Protein AF-A0A9P7G2V5-F1 (afdb_monomer_lite)

pLDDT: mean 83.2, std 14.62, range [37.19, 97.56]

Radius of gyration: 17.46 Å; chains: 1; bounding box: 34×36×54 Å

Organism: NCBI:txid117018

Sequence (154 aa):
MKQIGGYHMGLEAAVCIAESLQIDIGEPTEFNKQHMEWPINDWLSDHGMLHVKAAFLEWPRGEGRRPGMFFLTKSRQVPYAQPVDDLAEEPNDVKVKDWLKQNGAGDVEWLSLLDCYNITLLGAEPKRTGTKFKQYATEEEFAKAMGLHLPDGL

Secondary structure (DSSP, 8-state):
-EEEEEEEEEHHHHHHHHHHTT-------TT-TTTTHHHHHHHHHHTT-TT-EEEEEEESSSTT-EEEEEEEEEEEE--TTS--PPPPP-HHHHHHHHHHHHTT--S-EEEEEE--S-TTTT-SS-----------SSHHHHHHHTT----S--

Structure (mmCIF, N/CA/C/O backbone):
data_AF-A0A9P7G2V5-F1
#
_entry.id   AF-A0A9P7G2V5-F1
#
loop_
_atom_site.group_PDB
_atom_site.id
_atom_site.type_symbol
_atom_site.label_atom_id
_atom_site.label_alt_id
_atom_site.label_comp_id
_atom_site.label_asym_id
_atom_site.label_entity_id
_atom_site.label_seq_id
_atom_site.pdbx_PDB_ins_code
_atom_site.Cartn_x
_atom_site.Cartn_y
_atom_site.Cartn_z
_atom_site.occupancy
_atom_site.B_iso_or_equiv
_atom_site.auth_seq_id
_atom_site.auth_comp_id
_atom_site.auth_asym_id
_atom_site.auth_atom_id
_atom_site.pdbx_PDB_model_num
ATOM 1 N N . MET A 1 1 ? 15.133 -14.485 -5.493 1.00 87.38 1 MET A N 1
ATOM 2 C CA . MET A 1 1 ? 14.691 -13.164 -4.988 1.00 87.38 1 MET A CA 1
ATOM 3 C C . MET A 1 1 ? 13.258 -12.961 -5.460 1.00 87.38 1 MET A C 1
ATOM 5 O O . MET A 1 1 ? 12.861 -13.675 -6.376 1.00 87.38 1 MET A O 1
ATOM 9 N N . LYS A 1 2 ? 12.471 -12.057 -4.873 1.00 91.94 2 LYS A N 1
ATOM 10 C CA . LYS A 1 2 ? 11.184 -11.680 -5.473 1.00 91.94 2 LYS A CA 1
ATOM 11 C C . LYS A 1 2 ? 11.303 -10.358 -6.212 1.00 91.94 2 LYS A C 1
ATOM 13 O O . LYS A 1 2 ? 12.051 -9.486 -5.787 1.00 91.94 2 LYS A O 1
ATOM 18 N N . GLN A 1 3 ? 10.565 -10.229 -7.301 1.00 94.44 3 GLN A N 1
ATOM 19 C CA . GLN A 1 3 ? 10.196 -8.942 -7.870 1.00 94.44 3 GLN A CA 1
ATOM 20 C C . GLN A 1 3 ? 8.745 -8.673 -7.491 1.00 94.44 3 GLN A C 1
ATOM 22 O O . GLN A 1 3 ? 7.931 -9.604 -7.468 1.00 94.44 3 GLN A O 1
ATOM 27 N N . ILE A 1 4 ? 8.443 -7.422 -7.181 1.00 95.44 4 ILE A N 1
ATOM 28 C CA . ILE A 1 4 ? 7.135 -6.963 -6.746 1.00 95.44 4 ILE A CA 1
ATOM 29 C C . ILE A 1 4 ? 6.640 -5.811 -7.608 1.00 95.44 4 ILE A C 1
ATOM 31 O O . ILE A 1 4 ? 7.436 -5.022 -8.115 1.00 95.44 4 ILE A O 1
ATOM 35 N N . GLY A 1 5 ? 5.324 -5.767 -7.787 1.00 96.69 5 GLY A N 1
ATOM 36 C CA . GLY A 1 5 ? 4.602 -4.753 -8.545 1.00 96.69 5 GLY A CA 1
ATOM 37 C C . GLY A 1 5 ? 3.423 -4.235 -7.731 1.00 96.69 5 GLY A C 1
ATOM 38 O O . GLY A 1 5 ? 2.782 -5.013 -7.015 1.00 96.69 5 GLY A O 1
ATOM 39 N N . GLY A 1 6 ? 3.170 -2.933 -7.794 1.00 97.50 6 GLY A N 1
ATOM 40 C CA . GLY A 1 6 ? 2.115 -2.304 -7.009 1.00 97.50 6 GLY A CA 1
ATOM 41 C C . GLY A 1 6 ? 2.134 -0.783 -7.083 1.00 97.50 6 GLY A C 1
ATOM 42 O O . GLY A 1 6 ? 2.897 -0.198 -7.851 1.00 97.50 6 GLY A O 1
ATOM 43 N N . TYR A 1 7 ? 1.310 -0.146 -6.256 1.00 97.56 7 TYR A N 1
ATOM 44 C CA . TYR A 1 7 ? 1.151 1.309 -6.246 1.00 97.56 7 TYR A CA 1
ATOM 45 C C . TYR A 1 7 ? 1.795 1.950 -5.028 1.00 97.56 7 TYR A C 1
ATOM 47 O O . TYR A 1 7 ? 1.491 1.568 -3.900 1.00 97.56 7 TYR A O 1
ATOM 55 N N . HIS A 1 8 ? 2.638 2.953 -5.250 1.00 96.12 8 HIS A N 1
ATOM 56 C CA . HIS A 1 8 ? 3.160 3.828 -4.206 1.00 96.12 8 HIS A CA 1
ATOM 57 C C . HIS A 1 8 ? 2.373 5.133 -4.131 1.00 96.12 8 HIS A C 1
ATOM 59 O O . HIS A 1 8 ? 1.905 5.659 -5.143 1.00 96.12 8 HIS A O 1
ATOM 65 N N . MET A 1 9 ? 2.236 5.650 -2.915 1.00 94.69 9 MET A N 1
ATOM 66 C CA . MET A 1 9 ? 1.692 6.973 -2.636 1.00 94.69 9 MET A CA 1
ATOM 67 C C . MET A 1 9 ? 2.323 7.565 -1.378 1.00 94.69 9 MET A C 1
ATOM 69 O O . MET A 1 9 ? 2.826 6.839 -0.518 1.00 94.69 9 MET A O 1
ATOM 73 N N . GLY A 1 10 ? 2.253 8.889 -1.241 1.00 91.06 10 GLY A N 1
ATOM 74 C CA . GLY A 1 10 ? 2.694 9.583 -0.030 1.00 91.06 10 GLY A CA 1
ATOM 75 C C . GLY A 1 10 ? 1.851 9.233 1.202 1.00 91.06 10 GLY A C 1
ATOM 76 O O . GLY A 1 10 ? 0.713 8.777 1.087 1.00 91.06 10 GLY A O 1
ATOM 77 N N . LEU A 1 11 ? 2.404 9.479 2.394 1.00 88.69 11 LEU A N 1
ATOM 78 C CA . LEU A 1 11 ? 1.700 9.210 3.655 1.00 88.69 11 LEU A CA 1
ATOM 79 C C . LEU A 1 11 ? 0.382 9.981 3.789 1.00 88.69 11 LEU A C 1
ATOM 81 O O . LEU A 1 11 ? -0.583 9.414 4.278 1.00 88.69 11 LEU A O 1
ATOM 85 N N . GLU A 1 12 ? 0.313 11.225 3.312 1.00 87.75 12 GLU A N 1
ATOM 86 C CA . GLU A 1 12 ? -0.923 12.024 3.345 1.00 87.75 12 GLU A CA 1
ATOM 87 C C . GLU A 1 12 ? -2.076 11.319 2.615 1.00 87.75 12 GLU A C 1
ATOM 89 O O . GLU A 1 12 ? -3.171 11.193 3.152 1.00 87.75 12 GLU A O 1
ATOM 94 N N . ALA A 1 13 ? -1.812 10.761 1.429 1.00 91.56 13 ALA A N 1
ATOM 95 C CA . ALA A 1 13 ? -2.801 9.986 0.682 1.00 91.56 13 ALA A CA 1
ATOM 96 C C . ALA A 1 13 ? -3.204 8.698 1.421 1.00 91.56 13 ALA A C 1
ATOM 98 O O . ALA A 1 13 ? -4.372 8.316 1.411 1.00 91.56 13 ALA A O 1
ATOM 99 N N . ALA A 1 14 ? -2.256 8.041 2.092 1.00 91.00 14 ALA A N 1
ATOM 100 C CA . ALA A 1 14 ? -2.550 6.861 2.897 1.00 91.00 14 ALA A CA 1
ATOM 101 C C . ALA A 1 14 ? -3.410 7.180 4.133 1.00 91.00 14 ALA A C 1
ATOM 103 O O . ALA A 1 14 ? -4.259 6.367 4.497 1.00 91.00 14 ALA A O 1
ATOM 104 N N . VAL A 1 15 ? -3.236 8.359 4.741 1.00 88.62 15 VAL A N 1
ATOM 105 C CA . VAL A 1 15 ? -4.114 8.861 5.811 1.00 88.62 15 VAL A CA 1
ATOM 106 C C . VAL A 1 15 ? -5.523 9.094 5.270 1.00 88.62 15 VAL A C 1
ATOM 108 O O . VAL A 1 15 ? -6.470 8.588 5.863 1.00 88.62 15 VAL A O 1
ATOM 111 N N . CYS A 1 16 ? -5.674 9.734 4.105 1.00 90.62 16 CYS A N 1
ATOM 112 C CA . CYS A 1 16 ? -6.986 9.908 3.470 1.00 90.62 16 CYS A CA 1
ATOM 113 C C . CYS A 1 16 ? -7.705 8.568 3.232 1.00 90.62 16 CYS A C 1
ATOM 115 O O . CYS A 1 16 ? -8.903 8.458 3.488 1.00 90.62 16 CYS A O 1
ATOM 117 N N . ILE A 1 17 ? -6.976 7.535 2.787 1.00 92.56 17 ILE A N 1
ATOM 118 C CA . ILE A 1 17 ? -7.533 6.182 2.641 1.00 92.56 17 ILE A CA 1
ATOM 119 C C . ILE A 1 17 ? -7.991 5.642 3.993 1.00 92.56 17 ILE A C 1
ATOM 121 O O . ILE A 1 17 ? -9.106 5.136 4.095 1.00 92.56 17 ILE A O 1
ATOM 125 N N . ALA A 1 18 ? -7.142 5.723 5.020 1.00 90.69 18 ALA A N 1
ATOM 126 C CA . ALA A 1 18 ? -7.482 5.226 6.347 1.00 90.69 18 ALA A CA 1
ATOM 127 C C . ALA A 1 18 ? -8.741 5.915 6.896 1.00 90.69 18 ALA A C 1
ATOM 129 O O . ALA A 1 18 ? -9.655 5.233 7.352 1.00 90.69 18 ALA A O 1
ATOM 130 N N . GLU A 1 19 ? -8.847 7.236 6.759 1.00 90.50 19 GLU A N 1
ATOM 131 C CA . GLU A 1 19 ? -10.027 8.009 7.157 1.00 90.50 19 GLU A CA 1
ATOM 132 C C . GLU A 1 19 ? -11.280 7.616 6.358 1.00 90.50 19 GLU A C 1
ATOM 134 O O . GLU A 1 19 ? -12.326 7.342 6.949 1.00 90.50 19 GLU A O 1
ATOM 139 N N . SER A 1 20 ? -11.174 7.519 5.027 1.00 93.94 20 SER A N 1
ATOM 140 C CA . SER A 1 20 ? -12.272 7.105 4.138 1.00 93.94 20 SER A CA 1
ATOM 141 C C . SER A 1 20 ? -12.799 5.709 4.481 1.00 93.94 20 SER A C 1
ATOM 143 O O . SER A 1 20 ? -14.005 5.462 4.453 1.00 93.94 20 SER A O 1
ATOM 145 N N . LEU A 1 21 ? -11.896 4.795 4.836 1.00 91.38 21 LEU A N 1
ATOM 146 C CA . LEU A 1 21 ? -12.207 3.416 5.209 1.00 91.38 21 LEU A CA 1
ATOM 147 C C . LEU A 1 21 ? -12.528 3.243 6.701 1.00 91.38 21 LEU A C 1
ATOM 149 O O . LEU A 1 21 ? -12.792 2.119 7.131 1.00 91.38 21 LEU A O 1
ATOM 153 N N . GLN A 1 22 ? -12.518 4.333 7.478 1.00 91.31 22 GLN A N 1
ATOM 154 C CA . GLN A 1 22 ? -12.727 4.336 8.929 1.00 91.31 22 GLN A CA 1
ATOM 155 C C . GLN A 1 22 ? -11.766 3.389 9.671 1.00 91.31 22 GLN A C 1
ATOM 157 O O . GLN A 1 22 ? -12.128 2.744 10.657 1.00 91.31 22 GLN A O 1
ATOM 162 N N . ILE A 1 23 ? -10.532 3.292 9.177 1.00 88.50 23 ILE A N 1
ATOM 163 C CA . ILE A 1 23 ? -9.448 2.521 9.777 1.00 88.50 23 ILE A CA 1
ATOM 164 C C . ILE A 1 23 ? -8.788 3.401 10.833 1.00 88.50 23 ILE A C 1
ATOM 166 O O . ILE A 1 23 ? -8.188 4.427 10.519 1.00 88.50 23 ILE A O 1
ATOM 170 N N . ASP A 1 24 ? -8.866 2.973 12.088 1.00 85.00 24 ASP A N 1
ATOM 171 C CA . ASP A 1 24 ? -8.052 3.558 13.146 1.00 85.00 24 ASP A CA 1
ATOM 172 C C . ASP A 1 24 ? -6.582 3.217 12.870 1.00 85.00 24 ASP A C 1
ATOM 174 O O . ASP A 1 24 ? -6.228 2.041 12.816 1.00 85.00 24 ASP A O 1
ATOM 178 N N . ILE A 1 25 ? -5.752 4.237 12.645 1.00 78.56 25 ILE A N 1
ATOM 179 C CA . ILE A 1 25 ? -4.293 4.135 12.459 1.00 78.56 25 ILE A CA 1
ATOM 180 C C . ILE A 1 25 ? -3.518 4.798 13.615 1.00 78.56 25 ILE A C 1
ATOM 182 O O . ILE A 1 25 ? -2.297 4.960 13.543 1.00 78.56 25 ILE A O 1
ATOM 186 N N . GLY A 1 26 ? -4.218 5.153 14.699 1.00 74.50 26 GLY A N 1
ATOM 187 C CA . GLY A 1 26 ? -3.679 5.887 15.839 1.00 74.50 26 GLY A CA 1
ATOM 188 C C . GLY A 1 26 ? -3.376 7.359 15.538 1.00 74.50 26 GLY A C 1
ATO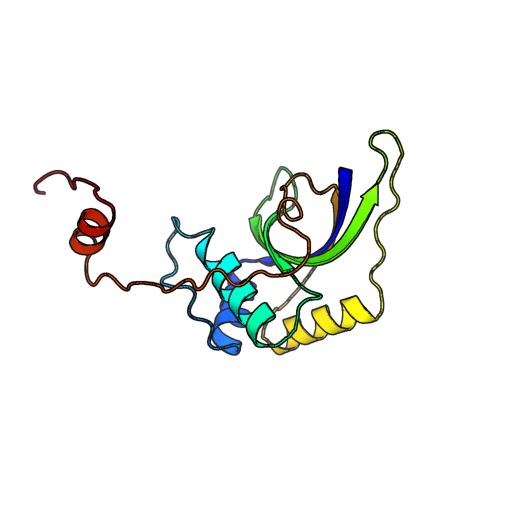M 189 O O . GLY A 1 26 ? -3.732 7.895 14.489 1.00 74.50 26 GLY A O 1
ATOM 190 N N . GLU A 1 27 ? -2.710 8.031 16.480 1.00 66.94 27 GLU A N 1
ATOM 191 C CA . GLU A 1 27 ? -2.311 9.431 16.305 1.00 66.94 27 GLU A CA 1
ATOM 192 C C . GLU A 1 27 ? -1.109 9.579 15.348 1.00 66.94 27 GLU A C 1
ATOM 194 O O . GLU A 1 27 ? -0.185 8.747 15.370 1.00 66.94 27 GLU A O 1
ATOM 199 N N . PRO A 1 28 ? -1.082 10.651 14.530 1.00 54.81 28 PRO A N 1
ATOM 200 C CA . PRO A 1 28 ? -0.003 10.927 13.587 1.00 54.81 28 PRO A CA 1
ATOM 201 C C . PRO A 1 28 ? 1.256 11.394 14.334 1.00 54.81 28 PRO A C 1
ATOM 203 O O . PRO A 1 28 ? 1.504 12.585 14.499 1.00 54.81 28 PRO A O 1
ATOM 206 N N . THR A 1 29 ? 2.067 10.442 14.795 1.00 57.06 29 THR A N 1
ATOM 207 C CA . THR A 1 29 ? 3.347 10.695 15.478 1.00 57.06 29 THR A CA 1
ATOM 208 C C . THR A 1 29 ? 4.526 10.146 14.665 1.00 57.06 29 THR A C 1
ATOM 210 O O . THR A 1 29 ? 4.405 9.147 13.954 1.00 57.06 29 THR A O 1
ATOM 213 N N . GLU A 1 30 ? 5.702 10.782 14.758 1.00 47.75 30 GLU A N 1
ATOM 214 C CA . GLU A 1 30 ? 6.901 10.392 13.984 1.00 47.75 30 GLU A CA 1
ATOM 215 C C . GLU A 1 30 ? 7.391 8.963 14.282 1.00 47.75 30 GLU A C 1
ATOM 217 O O . GLU A 1 30 ? 7.989 8.310 13.422 1.00 47.75 30 GLU A O 1
ATOM 222 N N . PHE A 1 31 ? 7.098 8.451 15.481 1.00 42.53 31 PHE A N 1
ATOM 223 C CA . PHE A 1 31 ? 7.477 7.110 15.934 1.00 42.53 31 PHE A CA 1
ATOM 224 C C . PHE A 1 31 ? 6.706 5.979 15.236 1.00 42.53 31 PHE A C 1
ATOM 226 O O . PHE A 1 31 ? 7.007 4.805 15.454 1.00 42.53 31 PHE A O 1
ATOM 233 N N . ASN A 1 32 ? 5.731 6.310 14.382 1.00 53.53 32 ASN A N 1
ATOM 234 C CA . ASN A 1 32 ? 4.597 5.437 14.140 1.00 53.53 32 ASN A CA 1
ATOM 235 C C . ASN A 1 32 ? 4.495 4.769 12.755 1.00 53.53 32 ASN A C 1
ATOM 237 O O . ASN A 1 32 ? 3.432 4.324 12.320 1.00 53.53 32 ASN A O 1
ATOM 241 N N . LYS A 1 33 ? 5.616 4.673 12.034 1.00 51.34 33 LYS A N 1
ATOM 242 C CA . LYS A 1 33 ? 5.658 4.223 10.627 1.00 51.34 33 LYS A CA 1
ATOM 243 C C . LYS A 1 33 ? 5.144 2.787 10.396 1.00 51.34 33 LYS A C 1
ATOM 245 O O . LYS A 1 33 ? 4.713 2.476 9.291 1.00 51.34 33 LYS A O 1
ATOM 250 N N . GLN A 1 34 ? 5.157 1.925 11.420 1.00 52.62 34 GLN A N 1
ATOM 251 C CA . GLN A 1 34 ? 4.626 0.551 11.358 1.00 52.62 34 GLN A CA 1
ATOM 252 C C . GLN A 1 34 ? 3.119 0.455 11.661 1.00 52.62 34 GLN A C 1
ATOM 254 O O . GLN A 1 34 ? 2.494 -0.540 11.297 1.00 52.62 34 GLN A O 1
ATOM 259 N N . HIS A 1 35 ? 2.505 1.471 12.278 1.00 65.69 35 HIS A N 1
ATOM 260 C CA . HIS A 1 35 ? 1.092 1.407 12.665 1.00 65.69 35 HIS A CA 1
ATOM 261 C C . HIS A 1 35 ? 0.122 1.703 11.525 1.00 65.69 35 HIS A C 1
ATOM 263 O O . HIS A 1 35 ? -1.055 1.452 11.705 1.00 65.69 35 HIS A O 1
ATOM 269 N N . MET A 1 36 ? 0.553 2.174 10.351 1.00 75.81 36 MET A N 1
ATOM 270 C CA . MET A 1 36 ? -0.364 2.262 9.203 1.00 75.81 36 MET A CA 1
ATOM 271 C C . MET A 1 36 ? -0.456 0.943 8.432 1.00 75.81 36 MET A C 1
ATOM 273 O O . MET A 1 36 ? -1.519 0.590 7.931 1.00 75.81 36 MET A O 1
ATOM 277 N N . GLU A 1 37 ? 0.640 0.184 8.350 1.00 86.94 37 GLU A N 1
ATOM 278 C CA . GLU A 1 37 ? 0.674 -1.068 7.591 1.00 86.94 37 GLU A CA 1
ATOM 279 C C . GLU A 1 37 ? -0.295 -2.108 8.160 1.00 86.94 37 GLU A C 1
ATOM 281 O O . GLU A 1 37 ? -1.058 -2.721 7.414 1.00 86.94 37 GLU A O 1
ATOM 286 N N . TRP A 1 38 ? -0.264 -2.325 9.476 1.00 87.25 38 TRP A N 1
ATOM 287 C CA . TRP A 1 38 ? -1.021 -3.412 10.096 1.00 87.25 38 TRP A CA 1
ATOM 288 C C . TRP A 1 38 ? -2.536 -3.199 10.081 1.00 87.25 38 TRP A C 1
ATOM 290 O O . TRP A 1 38 ? -3.218 -4.109 9.630 1.00 87.25 38 TRP A O 1
ATOM 300 N N . PRO A 1 39 ? -3.096 -2.043 10.478 1.00 88.56 39 PRO A N 1
ATOM 301 C CA . PRO A 1 39 ? -4.540 -1.814 10.421 1.00 88.56 39 PRO A CA 1
ATOM 302 C C . PRO A 1 39 ? -5.083 -1.838 8.996 1.00 88.56 39 PRO A C 1
ATOM 304 O O . PRO A 1 39 ? -6.168 -2.363 8.767 1.00 88.56 39 PRO A O 1
ATOM 307 N N . ILE A 1 40 ? -4.318 -1.329 8.022 1.00 91.44 40 ILE A N 1
ATOM 308 C CA . ILE A 1 40 ? -4.702 -1.426 6.610 1.00 91.44 40 ILE A CA 1
ATOM 309 C C . ILE A 1 40 ? -4.706 -2.895 6.172 1.00 91.44 40 ILE A C 1
ATOM 311 O O . ILE A 1 40 ? -5.664 -3.338 5.545 1.00 91.44 40 ILE A O 1
ATOM 315 N N . ASN A 1 41 ? -3.687 -3.681 6.529 1.00 92.88 41 ASN A N 1
ATOM 316 C CA . ASN A 1 41 ? -3.664 -5.114 6.226 1.00 92.88 41 ASN A CA 1
ATOM 317 C C . ASN A 1 41 ? -4.763 -5.904 6.965 1.00 92.88 41 ASN A C 1
ATOM 319 O O . ASN A 1 41 ? -5.345 -6.811 6.371 1.00 92.88 41 ASN A O 1
ATOM 323 N N . ASP A 1 42 ? -5.092 -5.553 8.210 1.00 92.12 42 ASP A N 1
ATOM 324 C CA . ASP A 1 42 ? -6.221 -6.115 8.959 1.00 92.12 42 ASP A CA 1
ATOM 325 C C . ASP A 1 42 ? -7.530 -5.837 8.212 1.00 92.12 42 ASP A C 1
ATOM 327 O O . ASP A 1 42 ? -8.283 -6.766 7.923 1.00 92.12 42 ASP A O 1
ATOM 331 N N . TRP A 1 43 ? -7.756 -4.584 7.804 1.00 93.25 43 TRP A N 1
ATOM 332 C CA . TRP A 1 43 ? -8.937 -4.186 7.040 1.00 93.25 43 TRP A CA 1
ATOM 333 C C . TRP A 1 43 ? -9.023 -4.917 5.694 1.00 93.25 43 TRP A C 1
ATOM 335 O O . TRP A 1 43 ? -10.072 -5.475 5.370 1.00 93.25 43 TRP A O 1
ATOM 345 N N . LEU A 1 44 ? -7.926 -4.987 4.931 1.00 94.38 44 LEU A N 1
ATOM 346 C CA . LEU A 1 44 ? -7.868 -5.712 3.654 1.00 94.38 44 LEU A CA 1
ATOM 347 C C . LEU A 1 44 ? -8.205 -7.197 3.843 1.00 94.38 44 LEU A C 1
ATOM 349 O O . LEU A 1 44 ? -8.941 -7.773 3.040 1.00 94.38 44 LEU A O 1
ATOM 353 N N . SER A 1 45 ? -7.700 -7.809 4.917 1.00 93.62 45 SER A N 1
ATOM 354 C CA . SER A 1 45 ? -7.995 -9.197 5.273 1.00 93.62 45 SER A CA 1
ATOM 355 C C . SER A 1 45 ? -9.470 -9.389 5.638 1.00 93.62 45 SER A C 1
ATOM 357 O O . SER A 1 45 ? -10.108 -10.308 5.124 1.00 93.62 45 SER A O 1
ATOM 359 N N . ASP A 1 46 ? -10.023 -8.522 6.488 1.00 93.56 46 ASP A N 1
ATOM 360 C CA . ASP A 1 46 ? -11.413 -8.591 6.958 1.00 93.56 46 ASP A CA 1
ATOM 361 C C . ASP A 1 46 ? -12.429 -8.357 5.816 1.00 93.56 46 ASP A C 1
ATOM 363 O O . ASP A 1 46 ? -13.546 -8.871 5.869 1.00 93.56 46 ASP A O 1
ATOM 367 N N . HIS A 1 47 ? -12.024 -7.668 4.742 1.00 93.38 47 HIS A N 1
ATOM 368 C CA . HIS A 1 47 ? -12.851 -7.392 3.556 1.00 93.38 47 HIS A CA 1
ATOM 369 C C . HIS A 1 47 ? -12.542 -8.304 2.356 1.00 93.38 47 HIS A C 1
ATOM 371 O O . HIS A 1 47 ? -13.015 -8.062 1.244 1.00 93.38 47 HIS A O 1
ATOM 377 N N . GLY A 1 48 ? -11.754 -9.368 2.549 1.00 91.69 48 GLY A N 1
ATOM 378 C CA . GLY A 1 48 ? -11.466 -10.355 1.502 1.00 91.69 48 GLY A CA 1
ATOM 379 C C . GLY A 1 48 ? -10.582 -9.839 0.359 1.00 91.69 48 GLY A C 1
ATOM 380 O O . GLY A 1 48 ? -10.467 -10.495 -0.679 1.00 91.69 48 GLY A O 1
ATOM 381 N N . MET A 1 49 ? -9.905 -8.703 0.534 1.00 93.75 49 MET A N 1
ATOM 382 C CA . MET A 1 49 ? -8.944 -8.141 -0.421 1.00 93.75 49 MET A CA 1
ATOM 383 C C . MET A 1 49 ? -7.564 -8.809 -0.302 1.00 93.75 49 MET A C 1
ATOM 385 O O . MET A 1 49 ? -6.530 -8.151 -0.283 1.00 93.75 49 MET A O 1
ATOM 389 N N . LEU A 1 50 ? -7.535 -10.144 -0.269 1.00 92.31 50 LEU A N 1
ATOM 390 C CA . LEU A 1 50 ? -6.319 -10.938 -0.024 1.00 92.31 50 LEU A CA 1
ATOM 391 C C . LEU A 1 50 ? -5.260 -10.828 -1.136 1.00 92.31 50 LEU A C 1
ATOM 393 O O . LEU A 1 50 ? -4.116 -11.230 -0.951 1.00 92.31 50 LEU A O 1
ATOM 397 N N . HIS A 1 51 ? -5.636 -10.274 -2.287 1.00 92.38 51 HIS A N 1
ATOM 398 C CA . HIS A 1 51 ? -4.759 -10.041 -3.434 1.00 92.38 51 HIS A CA 1
ATOM 399 C C . HIS A 1 51 ? -3.972 -8.721 -3.346 1.00 92.38 51 HIS A C 1
ATOM 401 O O . HIS A 1 51 ? -3.192 -8.428 -4.250 1.00 92.38 51 HIS A O 1
ATOM 407 N N . VAL A 1 52 ? -4.182 -7.922 -2.293 1.00 94.94 52 VAL A N 1
ATOM 408 C CA . VAL A 1 52 ? -3.481 -6.654 -2.063 1.00 94.94 52 VAL A CA 1
ATOM 409 C C . VAL A 1 52 ? -2.840 -6.672 -0.687 1.00 94.94 52 VAL A C 1
ATOM 411 O O . VAL A 1 52 ? -3.505 -6.969 0.300 1.00 94.94 52 VAL A O 1
ATOM 414 N N . LYS A 1 53 ? -1.564 -6.300 -0.602 1.00 95.50 53 LYS A N 1
ATOM 415 C CA . LYS A 1 53 ? -0.862 -6.138 0.673 1.00 95.50 53 LYS A CA 1
ATOM 416 C C . LYS A 1 53 ? -0.293 -4.734 0.796 1.00 95.50 53 LYS A C 1
ATOM 418 O O . LYS A 1 53 ? 0.442 -4.283 -0.078 1.00 95.50 53 LYS A O 1
ATOM 423 N N . ALA A 1 54 ? -0.596 -4.061 1.895 1.00 94.50 54 ALA A N 1
ATOM 424 C CA . ALA A 1 54 ? 0.002 -2.781 2.228 1.00 94.50 54 ALA A CA 1
ATOM 425 C C . ALA A 1 54 ? 1.377 -2.988 2.875 1.00 94.50 54 ALA A C 1
ATOM 427 O O . ALA A 1 54 ? 1.578 -3.934 3.640 1.00 94.50 54 ALA A O 1
ATOM 428 N N . ALA A 1 55 ? 2.314 -2.097 2.569 1.00 93.25 55 ALA A N 1
ATOM 429 C CA . ALA A 1 55 ? 3.621 -2.029 3.199 1.00 93.25 55 ALA A CA 1
ATOM 430 C C . ALA A 1 55 ? 4.113 -0.587 3.273 1.00 93.25 55 ALA A C 1
ATOM 432 O O . ALA A 1 55 ? 3.883 0.202 2.355 1.00 93.25 55 ALA A O 1
ATOM 433 N N . PHE A 1 56 ? 4.831 -0.244 4.337 1.00 90.69 56 PHE A N 1
ATOM 434 C CA . PHE A 1 56 ? 5.546 1.028 4.377 1.00 90.69 56 PHE A CA 1
ATOM 435 C C . PHE A 1 56 ? 6.733 1.002 3.400 1.00 90.69 56 PHE A C 1
ATOM 437 O O . PHE A 1 56 ? 7.538 0.067 3.404 1.00 90.69 56 PHE A O 1
ATOM 444 N N . LEU A 1 57 ? 6.868 2.037 2.568 1.00 89.50 57 LEU A N 1
ATOM 445 C CA . LEU A 1 57 ? 7.933 2.132 1.572 1.00 89.50 57 LEU A CA 1
ATOM 446 C C . LEU A 1 57 ? 8.427 3.571 1.410 1.00 89.50 57 LEU A C 1
ATOM 448 O O . LEU A 1 57 ? 7.673 4.476 1.055 1.00 89.50 57 LEU A O 1
ATOM 452 N N . GLU A 1 58 ? 9.734 3.763 1.592 1.00 89.44 58 GLU A N 1
ATOM 453 C CA . GLU A 1 58 ? 10.400 5.019 1.252 1.00 89.44 58 GLU A CA 1
ATOM 454 C C . GLU A 1 58 ? 10.896 4.989 -0.203 1.00 89.44 58 GLU A C 1
ATOM 456 O O . GLU A 1 58 ? 11.744 4.157 -0.560 1.00 89.44 58 GLU A O 1
ATOM 461 N N . TRP A 1 59 ? 10.386 5.910 -1.027 1.00 88.38 59 TRP A N 1
ATOM 462 C CA . TRP A 1 59 ? 10.613 5.968 -2.476 1.00 88.38 59 TRP A CA 1
ATOM 463 C C . TRP A 1 59 ? 10.728 7.427 -2.979 1.00 88.38 59 TRP A C 1
ATOM 465 O O . TRP A 1 59 ? 10.114 8.311 -2.376 1.00 88.38 59 TRP A O 1
ATOM 475 N N . PRO A 1 60 ? 11.512 7.720 -4.042 1.00 87.88 60 PRO A N 1
ATOM 476 C CA . PRO A 1 60 ? 12.482 6.846 -4.713 1.00 87.88 60 PRO A CA 1
ATOM 477 C C . PRO A 1 60 ? 13.693 6.500 -3.836 1.00 87.88 60 PRO A C 1
ATOM 479 O O . PRO A 1 60 ? 13.874 7.007 -2.726 1.00 87.88 60 PRO A O 1
ATOM 482 N N . ARG A 1 61 ? 14.540 5.582 -4.316 1.00 79.31 61 ARG A N 1
ATOM 483 C CA . ARG A 1 61 ? 15.817 5.265 -3.661 1.00 79.31 61 ARG A CA 1
ATOM 484 C C . ARG A 1 61 ? 16.843 6.362 -3.943 1.00 79.31 61 ARG A C 1
ATOM 486 O O . ARG A 1 61 ? 17.231 6.539 -5.088 1.00 79.31 61 ARG A O 1
ATOM 493 N N . GLY A 1 62 ? 17.337 7.015 -2.892 1.00 80.06 62 GLY A N 1
ATOM 494 C CA . GLY A 1 62 ? 18.402 8.017 -2.991 1.00 80.06 62 GLY A CA 1
ATOM 495 C C . GLY A 1 62 ? 17.904 9.414 -2.641 1.00 80.06 62 GLY A C 1
ATOM 496 O O . GLY A 1 62 ? 17.136 9.577 -1.692 1.00 80.06 62 GLY A O 1
ATOM 497 N N . GLU A 1 63 ? 18.366 10.419 -3.381 1.00 78.69 63 GLU A N 1
ATOM 498 C CA . GLU A 1 63 ? 17.931 11.801 -3.183 1.00 78.69 63 GLU A CA 1
ATOM 499 C C . GLU A 1 63 ? 16.433 11.962 -3.453 1.00 78.69 63 GLU A C 1
ATOM 501 O O . GLU A 1 63 ? 15.868 11.346 -4.355 1.00 78.69 63 GLU A O 1
ATOM 506 N N . GLY A 1 64 ? 15.776 12.784 -2.634 1.00 80.69 64 GLY A N 1
ATOM 507 C CA . GLY A 1 64 ? 14.337 13.012 -2.745 1.00 80.69 64 GLY A CA 1
ATOM 508 C C . GLY A 1 64 ? 13.468 11.860 -2.239 1.00 80.69 64 GLY A C 1
ATOM 509 O O . GLY A 1 64 ? 12.263 11.903 -2.471 1.00 80.69 64 GLY A O 1
ATOM 510 N N . ARG A 1 65 ? 14.045 10.869 -1.543 1.00 84.38 65 ARG A N 1
ATOM 511 C CA . ARG A 1 65 ? 13.319 9.797 -0.853 1.00 84.38 65 ARG A CA 1
ATOM 512 C C . ARG A 1 65 ? 12.249 10.368 0.077 1.00 84.38 65 ARG A C 1
ATOM 514 O O . ARG A 1 65 ? 12.547 11.199 0.934 1.00 84.38 65 ARG A O 1
ATOM 521 N N . ARG A 1 66 ? 11.021 9.865 -0.047 1.00 86.88 66 ARG A N 1
ATOM 522 C CA . ARG A 1 66 ? 9.888 10.262 0.796 1.00 86.88 66 ARG A CA 1
ATOM 523 C C . ARG A 1 66 ? 9.217 9.030 1.387 1.00 86.88 66 ARG A C 1
ATOM 525 O O . ARG A 1 66 ? 9.125 8.011 0.699 1.00 86.88 66 ARG A O 1
ATOM 532 N N . PRO A 1 67 ? 8.759 9.094 2.644 1.00 87.56 67 PRO A N 1
ATOM 533 C CA . PRO A 1 67 ? 7.965 8.023 3.217 1.00 87.56 67 PRO A CA 1
ATOM 534 C C . PRO A 1 67 ? 6.602 7.940 2.522 1.00 87.56 67 PRO A C 1
ATOM 536 O O . PRO A 1 67 ? 6.019 8.952 2.129 1.00 87.56 67 PRO A O 1
ATOM 539 N N . GLY A 1 68 ? 6.091 6.724 2.392 1.00 90.81 68 GLY A N 1
ATOM 540 C CA . GLY A 1 68 ? 4.810 6.465 1.761 1.00 90.81 68 GLY A CA 1
ATOM 541 C C . GLY A 1 68 ? 4.328 5.043 2.002 1.00 90.81 68 GLY A C 1
ATOM 542 O O . GLY A 1 68 ? 4.991 4.250 2.675 1.00 90.81 68 GLY A O 1
ATOM 543 N N . MET A 1 69 ? 3.167 4.735 1.440 1.00 93.06 69 MET A N 1
ATOM 544 C CA . MET A 1 69 ? 2.598 3.394 1.449 1.00 93.06 69 MET A CA 1
ATOM 545 C C . MET A 1 69 ? 2.696 2.777 0.065 1.00 93.06 69 MET A C 1
ATOM 547 O O . MET A 1 69 ? 2.452 3.433 -0.946 1.00 93.06 69 MET A O 1
ATOM 551 N N . PHE A 1 70 ? 3.035 1.497 0.042 1.00 95.62 70 PHE A N 1
ATOM 552 C CA . PHE A 1 70 ? 3.058 0.664 -1.140 1.00 95.62 70 PHE A CA 1
ATOM 553 C C . PHE A 1 70 ? 1.990 -0.420 -1.030 1.00 95.62 70 PHE A C 1
ATOM 555 O O . PHE A 1 70 ? 1.983 -1.201 -0.081 1.00 95.62 70 PHE A O 1
ATOM 562 N N . PHE A 1 71 ? 1.100 -0.478 -2.012 1.00 96.69 71 PHE A N 1
ATOM 563 C CA . PHE A 1 71 ? 0.078 -1.506 -2.145 1.00 96.69 71 PHE A CA 1
ATOM 564 C C . PHE A 1 71 ? 0.555 -2.527 -3.172 1.00 96.69 71 PHE A C 1
ATOM 566 O O . PHE A 1 71 ? 0.412 -2.334 -4.380 1.00 96.69 71 PHE A O 1
ATOM 573 N N . LEU A 1 72 ? 1.158 -3.601 -2.670 1.00 97.00 72 LEU A N 1
ATOM 574 C CA . LEU A 1 72 ? 1.606 -4.758 -3.431 1.00 97.00 72 LEU A CA 1
ATOM 575 C C . LEU A 1 72 ? 0.402 -5.474 -4.043 1.00 97.00 72 LEU A C 1
ATOM 577 O O . LEU A 1 72 ? -0.453 -5.964 -3.307 1.00 97.00 72 LEU A O 1
ATOM 581 N N . THR A 1 73 ? 0.390 -5.615 -5.364 1.00 96.88 73 THR A N 1
ATOM 582 C CA . THR A 1 73 ? -0.635 -6.373 -6.104 1.00 96.88 73 THR A CA 1
ATOM 583 C C . THR A 1 73 ? -0.049 -7.573 -6.844 1.00 96.88 73 THR A C 1
ATOM 585 O O . THR A 1 73 ? -0.751 -8.539 -7.140 1.00 96.88 73 THR A O 1
ATOM 588 N N . LYS A 1 74 ? 1.263 -7.556 -7.116 1.00 95.25 74 LYS A N 1
ATOM 589 C CA . LYS A 1 74 ? 1.973 -8.623 -7.827 1.00 95.25 74 LYS A CA 1
ATOM 590 C C . LYS A 1 74 ? 3.266 -9.001 -7.147 1.00 95.25 74 LYS A C 1
ATOM 592 O O . LYS A 1 74 ? 4.062 -8.147 -6.772 1.00 95.25 74 LYS A O 1
ATOM 597 N N . SER A 1 75 ? 3.548 -10.297 -7.108 1.00 94.25 75 SER A N 1
ATOM 598 C CA . SER A 1 75 ? 4.890 -10.784 -6.807 1.00 94.25 75 SER A CA 1
ATOM 599 C C . SER A 1 75 ? 5.236 -11.987 -7.673 1.00 94.25 75 SER A C 1
ATOM 601 O O . SER A 1 75 ? 4.389 -12.845 -7.917 1.00 94.25 75 SER A O 1
ATOM 603 N N . ARG A 1 76 ? 6.489 -12.073 -8.120 1.00 92.50 76 ARG A N 1
ATOM 604 C CA . ARG A 1 76 ? 7.023 -13.262 -8.794 1.00 92.50 76 ARG A CA 1
ATOM 605 C C . ARG A 1 76 ? 8.414 -13.600 -8.285 1.00 92.50 76 ARG A C 1
ATOM 607 O O . ARG A 1 76 ? 9.199 -12.714 -7.947 1.00 92.50 76 ARG A O 1
ATOM 614 N N . GLN A 1 77 ? 8.725 -14.891 -8.234 1.00 91.75 77 GLN A N 1
ATOM 615 C CA . GLN A 1 77 ? 10.083 -15.341 -7.956 1.00 91.75 77 GLN A CA 1
ATOM 616 C C . GLN A 1 77 ? 10.954 -15.078 -9.186 1.00 91.75 77 GLN A C 1
ATOM 618 O O . GLN A 1 77 ? 10.583 -15.449 -10.297 1.00 91.75 77 GLN A O 1
ATOM 623 N N . VAL A 1 78 ? 12.121 -14.477 -8.975 1.00 90.25 78 VAL A N 1
ATOM 624 C CA . VAL A 1 78 ? 13.099 -14.200 -10.029 1.00 90.25 78 VAL A CA 1
ATOM 625 C C . VAL A 1 78 ? 14.471 -14.788 -9.676 1.00 90.25 78 VAL A C 1
ATOM 627 O O . VAL A 1 78 ? 14.861 -14.799 -8.491 1.00 90.25 78 VAL A O 1
ATOM 630 N N . PRO A 1 79 ? 15.211 -15.310 -10.675 1.00 86.50 79 PRO A N 1
ATOM 631 C CA . PRO A 1 79 ? 16.597 -15.728 -10.501 1.00 86.50 79 PRO A CA 1
ATOM 632 C C . PRO A 1 79 ? 17.470 -14.556 -10.043 1.00 86.50 79 PRO A C 1
ATOM 634 O O . PRO A 1 79 ? 17.261 -13.421 -10.449 1.00 86.50 79 PRO A O 1
ATOM 637 N N . TYR A 1 80 ? 18.473 -14.829 -9.209 1.00 75.19 80 TYR A N 1
ATOM 638 C CA . TYR A 1 80 ? 19.347 -13.791 -8.644 1.00 75.19 80 TYR A CA 1
ATOM 639 C C . TYR A 1 80 ? 20.244 -13.094 -9.688 1.00 75.19 80 TYR A C 1
ATOM 641 O O . TYR A 1 80 ? 20.685 -11.976 -9.461 1.00 75.19 80 TYR A O 1
ATOM 649 N N . ALA A 1 81 ? 20.526 -13.749 -10.817 1.00 70.88 81 ALA A N 1
ATOM 650 C CA . ALA A 1 81 ? 21.594 -13.357 -11.740 1.00 70.88 81 ALA A CA 1
ATOM 651 C C . ALA A 1 81 ? 21.111 -12.930 -13.138 1.00 70.88 81 ALA A C 1
ATOM 653 O O . ALA A 1 81 ? 21.924 -12.859 -14.057 1.00 70.88 81 ALA A O 1
ATOM 654 N N . GLN A 1 82 ? 19.810 -12.695 -13.332 1.00 69.19 82 GLN A N 1
ATOM 655 C CA . GLN A 1 82 ? 19.272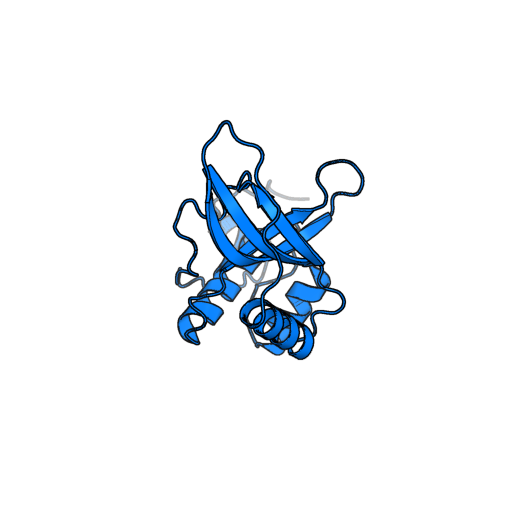 -12.317 -14.642 1.00 69.19 82 GLN A CA 1
ATOM 656 C C . GLN A 1 82 ? 18.721 -10.890 -14.624 1.00 69.19 82 GLN A C 1
ATOM 658 O O . GLN A 1 82 ? 18.124 -10.497 -13.620 1.00 69.19 82 GLN A O 1
ATOM 663 N N . PRO A 1 83 ? 18.894 -10.125 -15.719 1.00 68.88 83 PRO A N 1
ATOM 664 C CA . PRO A 1 83 ? 18.105 -8.925 -15.949 1.00 68.88 83 PRO A CA 1
ATOM 665 C C . PRO A 1 83 ? 16.630 -9.298 -15.854 1.00 68.88 83 PRO A C 1
ATOM 667 O O . PRO A 1 83 ? 16.204 -10.311 -16.412 1.00 68.88 83 PRO A O 1
ATOM 670 N N . VAL A 1 84 ? 15.874 -8.511 -15.104 1.00 79.25 84 VAL A N 1
ATOM 671 C CA . VAL A 1 84 ? 14.460 -8.771 -14.880 1.00 79.25 84 VAL A CA 1
ATOM 672 C C . VAL A 1 84 ? 13.686 -7.642 -15.527 1.00 79.25 84 VAL A C 1
ATOM 674 O O . VAL A 1 84 ? 13.867 -6.490 -15.142 1.00 79.25 84 VAL A O 1
ATOM 677 N N . ASP A 1 85 ? 12.833 -7.977 -16.492 1.00 86.06 85 ASP A N 1
ATOM 678 C CA . ASP A 1 85 ? 11.911 -7.005 -17.072 1.00 86.06 85 ASP A CA 1
ATOM 679 C C . ASP A 1 85 ? 10.984 -6.453 -15.994 1.00 86.06 85 ASP A C 1
ATOM 681 O O . ASP A 1 85 ? 10.596 -7.170 -15.060 1.00 86.06 85 ASP A O 1
ATOM 685 N N . ASP A 1 86 ? 10.585 -5.196 -16.137 1.00 89.56 86 ASP A N 1
ATOM 686 C CA . ASP A 1 86 ? 9.622 -4.614 -15.222 1.00 89.56 86 ASP A CA 1
ATOM 687 C C . ASP A 1 86 ? 8.273 -5.328 -15.289 1.00 89.56 86 ASP A C 1
ATOM 689 O O . ASP A 1 86 ? 7.803 -5.762 -16.343 1.00 89.56 86 ASP A O 1
ATOM 693 N N . LEU A 1 87 ? 7.641 -5.467 -14.125 1.00 92.12 87 LEU A N 1
ATOM 694 C CA . LEU A 1 87 ? 6.262 -5.919 -14.056 1.00 92.12 87 LEU A CA 1
ATOM 695 C C . LEU A 1 87 ? 5.372 -4.833 -14.657 1.00 92.12 87 LEU A C 1
ATOM 697 O O . LEU A 1 87 ? 5.286 -3.725 -14.127 1.00 92.12 87 LEU A O 1
ATOM 701 N N . ALA A 1 88 ? 4.698 -5.168 -15.753 1.00 94.19 88 ALA A N 1
ATOM 702 C CA . ALA A 1 88 ? 3.690 -4.302 -16.338 1.00 94.19 88 ALA A CA 1
ATOM 703 C C . ALA A 1 88 ? 2.450 -4.220 -15.432 1.00 94.19 88 ALA A C 1
ATOM 705 O O . ALA A 1 88 ? 2.075 -5.200 -14.780 1.00 94.19 88 ALA A O 1
ATOM 706 N N . GLU A 1 89 ? 1.809 -3.055 -15.422 1.00 95.94 89 GLU A N 1
ATOM 707 C CA . GLU A 1 89 ? 0.472 -2.852 -14.857 1.00 95.94 89 GLU A CA 1
ATOM 708 C C . GLU A 1 89 ? -0.547 -3.668 -15.685 1.00 95.94 89 GLU A C 1
ATOM 710 O O . GLU A 1 89 ? -0.569 -3.587 -16.913 1.00 95.94 89 GLU A O 1
ATOM 715 N N . GLU A 1 90 ? -1.372 -4.494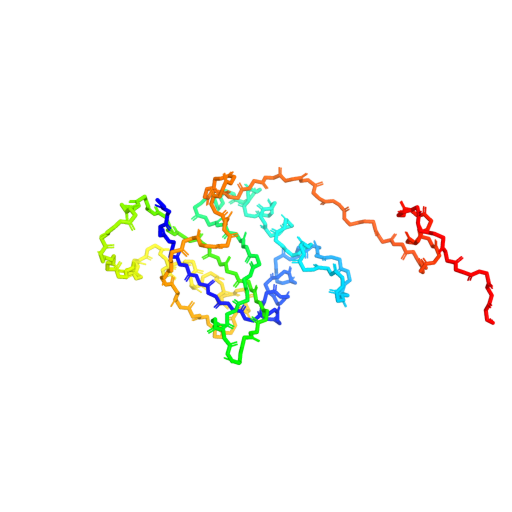 -15.038 1.00 94.44 90 GLU A N 1
ATOM 716 C CA . GLU A 1 90 ? -2.429 -5.303 -15.666 1.00 94.44 90 GLU A CA 1
ATOM 717 C C . GLU A 1 90 ? -3.828 -4.823 -15.254 1.00 94.44 90 GLU A C 1
ATOM 719 O O . GLU A 1 90 ? -3.981 -4.114 -14.258 1.00 94.44 90 GLU A O 1
ATOM 724 N N . PRO A 1 91 ? -4.897 -5.262 -15.949 1.00 94.19 91 PRO A N 1
ATOM 725 C CA . PRO A 1 91 ? -6.261 -4.821 -15.655 1.00 94.19 91 PRO A CA 1
ATOM 726 C C . PRO A 1 91 ? -6.723 -5.028 -14.205 1.00 94.19 91 PRO A C 1
ATOM 728 O O . PRO A 1 91 ? -7.547 -4.262 -13.715 1.00 94.19 91 PRO A O 1
ATOM 731 N N . ASN A 1 92 ? -6.227 -6.054 -13.506 1.00 91.38 92 ASN A N 1
ATOM 732 C CA . ASN A 1 92 ? -6.565 -6.253 -12.095 1.00 91.38 92 ASN A CA 1
ATOM 733 C C . ASN A 1 92 ? -5.836 -5.267 -11.171 1.00 91.38 92 ASN A C 1
ATOM 735 O O . ASN A 1 92 ? -6.421 -4.863 -10.172 1.00 91.38 92 ASN A O 1
ATOM 739 N N . ASP A 1 93 ? -4.626 -4.827 -11.523 1.00 95.06 93 ASP A N 1
ATOM 740 C CA . ASP A 1 93 ? -3.931 -3.769 -10.783 1.00 95.06 93 ASP A CA 1
ATOM 741 C C . ASP A 1 93 ? -4.664 -2.440 -10.954 1.00 95.06 93 ASP A C 1
ATOM 743 O O . ASP A 1 93 ? -4.901 -1.731 -9.981 1.00 95.06 93 ASP A O 1
ATOM 747 N N . VAL A 1 94 ? -5.134 -2.151 -12.171 1.00 95.38 94 VAL A N 1
ATOM 748 C CA . VAL A 1 94 ? -5.910 -0.935 -12.451 1.00 95.38 94 VAL A CA 1
ATOM 749 C C . VAL A 1 94 ? -7.171 -0.863 -11.583 1.00 95.38 94 VAL A C 1
ATOM 751 O O . VAL A 1 94 ? -7.514 0.210 -11.100 1.00 95.38 94 VAL A O 1
ATOM 754 N N . LYS A 1 95 ? -7.820 -1.993 -11.273 1.00 95.06 95 LYS A N 1
ATOM 755 C CA . LYS A 1 95 ? -8.941 -2.001 -10.313 1.00 95.06 95 LYS A CA 1
ATOM 756 C C . LYS A 1 95 ? -8.508 -1.576 -8.908 1.00 95.06 95 LYS A C 1
ATOM 758 O O . LYS A 1 95 ? -9.257 -0.875 -8.236 1.00 95.06 95 LYS A O 1
ATOM 763 N N . VAL A 1 96 ? -7.314 -1.979 -8.468 1.00 95.19 96 VAL A N 1
ATOM 764 C CA . VAL A 1 96 ? -6.741 -1.544 -7.184 1.00 95.19 96 VAL A CA 1
ATOM 765 C C . VAL A 1 96 ? -6.406 -0.055 -7.236 1.00 95.19 96 VAL A C 1
ATOM 767 O O . VAL A 1 96 ? -6.735 0.663 -6.301 1.00 95.19 96 VAL A O 1
ATOM 770 N N . LYS A 1 97 ? -5.839 0.443 -8.340 1.00 96.88 97 LYS A N 1
ATOM 771 C CA . LYS A 1 97 ? -5.606 1.878 -8.574 1.00 96.88 97 LYS A CA 1
ATOM 772 C C . LYS A 1 97 ? -6.884 2.700 -8.456 1.00 96.88 97 LYS A C 1
ATOM 774 O O . LYS A 1 97 ? -6.899 3.716 -7.767 1.00 96.88 97 LYS A O 1
ATOM 779 N N . ASP A 1 98 ? -7.946 2.258 -9.120 1.00 96.31 98 ASP A N 1
ATOM 780 C CA . ASP A 1 98 ? -9.238 2.936 -9.107 1.00 96.31 98 ASP A CA 1
ATOM 781 C C . ASP A 1 98 ? -9.855 2.899 -7.709 1.00 96.31 98 ASP A C 1
ATOM 783 O O . ASP A 1 98 ? -10.350 3.919 -7.235 1.00 96.31 98 ASP A O 1
ATOM 787 N N . TRP A 1 99 ? -9.760 1.763 -7.013 1.00 95.50 99 TRP A N 1
ATOM 788 C CA . TRP A 1 99 ? -10.177 1.643 -5.616 1.00 95.50 99 TRP A CA 1
ATOM 789 C C . TRP A 1 99 ? -9.397 2.594 -4.697 1.00 95.50 99 TRP A C 1
ATOM 791 O O . TRP A 1 99 ? -10.010 3.297 -3.896 1.00 95.50 99 TRP A O 1
ATOM 801 N N . LEU A 1 100 ? -8.071 2.684 -4.839 1.00 96.19 100 LEU A N 1
ATOM 802 C CA . LEU A 1 100 ? -7.244 3.629 -4.082 1.00 96.19 100 LEU A CA 1
ATOM 803 C C . LEU A 1 100 ? -7.718 5.068 -4.322 1.00 96.19 100 LEU A C 1
ATOM 805 O O . LEU A 1 100 ? -7.952 5.812 -3.371 1.00 96.19 100 LEU A O 1
ATOM 809 N N . LYS A 1 101 ? -7.932 5.442 -5.588 1.00 96.06 101 LYS A N 1
ATOM 810 C CA . LYS A 1 101 ? -8.393 6.785 -5.965 1.00 96.06 101 LYS A CA 1
ATOM 811 C C . LYS A 1 101 ? -9.786 7.117 -5.444 1.00 96.06 101 LYS A C 1
ATOM 813 O O . LYS A 1 101 ? -10.020 8.231 -4.984 1.00 96.06 101 LYS A O 1
ATOM 818 N N . GLN A 1 102 ? -10.704 6.155 -5.473 1.00 95.31 102 GLN A N 1
ATOM 819 C CA . GLN A 1 102 ? -12.047 6.311 -4.906 1.00 95.31 102 GLN A CA 1
ATOM 820 C C . GLN A 1 102 ? -12.018 6.550 -3.392 1.00 95.31 102 GLN A C 1
ATOM 822 O O . GLN A 1 102 ? -12.905 7.222 -2.877 1.00 95.31 102 GLN A O 1
ATOM 827 N N . ASN A 1 103 ? -10.986 6.056 -2.704 1.00 93.69 103 ASN A N 1
ATOM 828 C CA . ASN A 1 103 ? -10.761 6.266 -1.272 1.00 93.69 103 ASN A CA 1
ATOM 829 C C . ASN A 1 103 ? -9.826 7.450 -0.974 1.00 93.69 103 ASN A C 1
ATOM 831 O O . ASN A 1 103 ? -9.246 7.527 0.103 1.00 93.69 103 ASN A O 1
ATOM 835 N N . GLY A 1 104 ? -9.664 8.381 -1.917 1.00 90.12 104 GLY A N 1
ATOM 836 C CA . GLY A 1 104 ? -8.941 9.630 -1.681 1.00 90.12 104 GLY A CA 1
ATOM 837 C C . GLY A 1 104 ? -7.433 9.562 -1.910 1.00 90.12 104 GLY A C 1
ATOM 838 O O . GLY A 1 104 ? -6.746 10.553 -1.657 1.00 90.12 104 GLY A O 1
ATOM 839 N N . ALA A 1 105 ? -6.900 8.452 -2.437 1.00 88.00 105 ALA A N 1
ATOM 840 C CA . ALA A 1 105 ? -5.547 8.471 -2.977 1.00 88.00 105 ALA A CA 1
ATOM 841 C C . ALA A 1 105 ? -5.513 9.438 -4.168 1.00 88.00 105 ALA A C 1
ATOM 843 O O . ALA A 1 105 ? -6.216 9.228 -5.154 1.00 88.00 105 ALA A O 1
ATOM 844 N N . GLY A 1 106 ? -4.732 10.514 -4.074 1.00 87.25 106 GLY A N 1
ATOM 845 C CA . GLY A 1 106 ? -4.540 11.447 -5.184 1.00 87.25 106 GLY A CA 1
ATOM 846 C C . GLY A 1 106 ? -3.759 10.796 -6.331 1.00 87.25 106 GLY A C 1
ATOM 847 O O . GLY A 1 106 ? -4.231 9.888 -7.022 1.00 87.25 106 GLY A O 1
ATOM 848 N N . ASP A 1 107 ? -2.529 11.255 -6.535 1.00 88.19 107 ASP A N 1
ATOM 849 C CA . ASP A 1 107 ? -1.627 10.604 -7.478 1.00 88.19 107 ASP A CA 1
ATOM 850 C C . ASP A 1 107 ? -1.023 9.341 -6.857 1.00 88.19 107 ASP A C 1
ATOM 852 O O . ASP A 1 107 ? -0.508 9.350 -5.737 1.00 88.19 107 ASP A O 1
ATOM 856 N N . VAL A 1 108 ? -1.100 8.243 -7.608 1.00 93.88 108 VAL A N 1
ATOM 857 C CA . VAL A 1 108 ? -0.499 6.952 -7.262 1.00 93.88 108 VAL A CA 1
ATOM 858 C C . VAL A 1 108 ? 0.450 6.531 -8.378 1.00 93.88 108 VAL A C 1
ATOM 860 O O . VAL A 1 108 ? 0.111 6.622 -9.563 1.00 93.88 108 VAL A O 1
ATOM 863 N N . GLU A 1 109 ? 1.637 6.072 -8.003 1.00 94.88 109 GLU A N 1
ATOM 864 C CA . GLU A 1 109 ? 2.711 5.692 -8.919 1.00 94.88 109 GLU A CA 1
ATOM 865 C C . GLU A 1 109 ? 2.794 4.166 -9.017 1.00 94.88 109 GLU A C 1
ATOM 867 O O . GLU A 1 109 ? 2.902 3.486 -7.998 1.00 94.88 109 GLU A O 1
ATOM 872 N N . TRP A 1 110 ? 2.744 3.607 -10.230 1.00 96.38 110 TRP A N 1
ATOM 873 C CA . TRP A 1 110 ? 3.027 2.183 -10.427 1.00 96.38 110 TRP A CA 1
ATOM 874 C C . TRP A 1 110 ? 4.530 1.936 -10.309 1.00 96.38 110 TRP A C 1
ATOM 876 O O . TRP A 1 110 ? 5.307 2.523 -11.060 1.00 96.38 110 TRP A O 1
ATOM 886 N N . LEU A 1 111 ? 4.929 1.031 -9.417 1.00 95.12 111 LEU A N 1
ATOM 887 C CA . LEU A 1 111 ? 6.316 0.613 -9.255 1.00 95.12 111 LEU A CA 1
ATOM 888 C C . LEU A 1 111 ? 6.480 -0.873 -9.549 1.00 95.12 111 LEU A C 1
ATOM 890 O O . LEU A 1 111 ? 5.705 -1.706 -9.082 1.00 95.12 111 LEU A O 1
ATOM 894 N N . SER A 1 112 ? 7.570 -1.192 -10.242 1.00 94.94 112 SER A N 1
ATOM 895 C CA . SER A 1 112 ? 8.142 -2.530 -10.366 1.00 94.94 112 SER A CA 1
ATOM 896 C C . SER A 1 112 ? 9.532 -2.502 -9.739 1.00 94.94 112 SER A C 1
ATOM 898 O O . SER A 1 112 ? 10.384 -1.715 -10.145 1.00 94.94 112 SER A O 1
ATOM 900 N N . LEU A 1 113 ? 9.774 -3.327 -8.720 1.00 92.31 113 LEU A N 1
ATOM 901 C CA . LEU A 1 113 ? 11.069 -3.363 -8.041 1.00 92.31 113 LEU A CA 1
ATOM 902 C C . LEU A 1 113 ? 11.403 -4.750 -7.499 1.00 92.31 113 LEU A C 1
ATOM 904 O O . LEU A 1 113 ? 10.530 -5.566 -7.211 1.00 92.31 113 LEU A O 1
ATOM 908 N N . LEU A 1 114 ? 12.694 -5.039 -7.351 1.00 92.38 114 LEU A N 1
ATOM 909 C CA . LEU A 1 114 ? 13.143 -6.211 -6.598 1.00 92.38 114 LEU A CA 1
ATOM 910 C C . LEU A 1 114 ? 12.772 -6.025 -5.125 1.00 92.38 114 LEU A C 1
ATOM 912 O O . LEU A 1 114 ? 12.995 -4.948 -4.587 1.00 92.38 114 LEU A O 1
ATOM 916 N N . ASP A 1 115 ? 12.249 -7.051 -4.455 1.00 91.81 115 ASP A N 1
ATOM 917 C CA . ASP A 1 115 ? 11.829 -6.982 -3.051 1.00 91.81 115 ASP A CA 1
ATOM 918 C C . ASP A 1 115 ? 13.030 -6.960 -2.100 1.00 91.81 115 ASP A C 1
ATOM 920 O O . ASP A 1 115 ? 13.410 -7.942 -1.467 1.00 91.81 115 ASP A O 1
ATOM 924 N N . CYS A 1 116 ? 13.660 -5.801 -2.038 1.00 88.06 116 CYS A N 1
ATOM 925 C CA . CYS A 1 116 ? 14.788 -5.483 -1.178 1.00 88.06 116 CYS A CA 1
ATOM 926 C C . CYS A 1 116 ? 14.350 -4.818 0.136 1.00 88.06 116 CYS A C 1
ATOM 928 O O . CYS A 1 116 ? 15.201 -4.458 0.945 1.00 88.06 116 CYS A O 1
ATOM 930 N N . TYR A 1 117 ? 13.037 -4.668 0.336 1.00 86.31 117 TYR A N 1
ATOM 931 C CA . TYR A 1 117 ? 12.410 -4.194 1.570 1.00 86.31 117 TYR A CA 1
ATOM 932 C C . TYR A 1 117 ? 11.804 -5.351 2.382 1.00 86.31 117 TYR A C 1
ATOM 934 O O . TYR A 1 117 ? 11.235 -5.121 3.442 1.00 86.31 117 TYR A O 1
ATOM 942 N N . ASN A 1 118 ? 11.960 -6.597 1.914 1.00 89.56 118 ASN A N 1
ATOM 943 C CA . ASN A 1 118 ? 11.424 -7.809 2.537 1.00 89.56 118 ASN A CA 1
ATOM 944 C C . ASN A 1 118 ? 9.895 -7.778 2.724 1.00 89.56 118 ASN A C 1
ATOM 946 O O . ASN A 1 118 ? 9.367 -8.444 3.616 1.00 89.56 118 ASN A O 1
ATOM 950 N N . ILE A 1 119 ? 9.172 -7.063 1.857 1.00 91.31 119 ILE A N 1
ATOM 951 C CA . ILE A 1 119 ? 7.710 -6.913 1.916 1.00 91.31 119 ILE A CA 1
ATOM 952 C C . ILE A 1 119 ? 7.031 -8.284 1.833 1.00 91.31 119 ILE A C 1
ATOM 954 O O . ILE A 1 119 ? 6.035 -8.554 2.509 1.00 91.31 119 ILE A O 1
ATOM 958 N N . THR A 1 120 ? 7.586 -9.196 1.038 1.00 92.56 120 THR A N 1
ATOM 959 C CA . THR A 1 120 ? 7.025 -10.531 0.811 1.00 92.56 120 THR A CA 1
ATOM 960 C C . THR A 1 120 ? 7.597 -11.619 1.719 1.00 92.56 120 THR A C 1
ATOM 962 O O . THR A 1 120 ? 7.209 -12.781 1.564 1.00 92.56 120 THR A O 1
ATOM 965 N N . LEU A 1 121 ? 8.483 -11.278 2.669 1.00 88.44 121 LEU A N 1
ATOM 966 C CA . LEU A 1 121 ? 9.157 -12.240 3.555 1.00 88.44 121 LEU A CA 1
ATOM 967 C C . LEU A 1 121 ? 8.160 -13.100 4.342 1.00 88.44 121 LEU A C 1
ATOM 969 O O . LEU A 1 121 ? 8.352 -14.304 4.482 1.00 88.44 121 LEU A O 1
ATOM 973 N N . LEU A 1 122 ? 7.065 -12.492 4.804 1.00 85.81 122 LEU A N 1
ATOM 974 C CA . LEU A 1 122 ? 5.998 -13.169 5.548 1.00 85.81 122 LEU A CA 1
ATOM 975 C C . LEU A 1 122 ? 4.798 -13.562 4.671 1.00 85.81 122 LEU A C 1
ATOM 977 O O . LEU A 1 122 ? 3.725 -13.850 5.200 1.00 85.81 122 LEU A O 1
ATOM 981 N N . GLY A 1 123 ? 4.968 -13.590 3.349 1.00 89.69 123 GLY A N 1
ATOM 982 C CA . GLY A 1 123 ? 3.897 -13.798 2.372 1.00 89.69 123 GLY A CA 1
ATOM 983 C C . GLY A 1 123 ? 3.511 -12.511 1.641 1.00 89.69 123 GLY A C 1
ATOM 984 O O . GLY A 1 123 ? 3.831 -11.408 2.089 1.00 89.69 123 GLY A O 1
ATOM 985 N N . ALA A 1 124 ? 2.853 -12.670 0.492 1.00 90.81 124 ALA A N 1
ATOM 986 C CA . ALA A 1 124 ? 2.394 -11.565 -0.358 1.00 90.81 124 ALA A CA 1
ATOM 987 C C . ALA A 1 124 ? 0.940 -11.145 -0.080 1.00 90.81 124 ALA A C 1
ATOM 989 O O . ALA A 1 124 ? 0.478 -10.170 -0.653 1.00 90.81 124 ALA A O 1
ATOM 990 N N . GLU A 1 125 ? 0.250 -11.866 0.800 1.00 93.62 125 GLU A N 1
ATOM 991 C CA . GLU A 1 125 ? -1.126 -11.589 1.207 1.00 93.62 125 GLU A CA 1
ATOM 992 C C . GLU A 1 125 ? -1.130 -10.762 2.503 1.00 93.62 125 GLU A C 1
ATOM 994 O O . GLU A 1 125 ? -0.194 -10.889 3.314 1.00 93.62 125 GLU A O 1
ATOM 999 N N . PRO A 1 126 ? -2.155 -9.920 2.720 1.00 91.44 126 PRO A N 1
ATOM 1000 C CA . PRO A 1 126 ? -2.341 -9.235 3.986 1.00 91.44 126 PRO A CA 1
ATOM 1001 C C . PRO A 1 126 ? -2.645 -10.276 5.069 1.00 91.44 126 PRO A C 1
ATOM 1003 O O . PRO A 1 126 ? -3.327 -11.274 4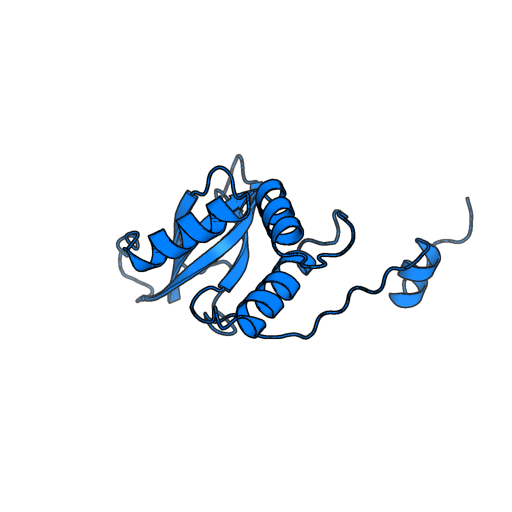.833 1.00 91.44 126 PRO A O 1
ATOM 1006 N N . LYS A 1 127 ? -2.105 -10.066 6.268 1.00 85.12 127 LYS A N 1
ATOM 1007 C CA . LYS A 1 127 ? -2.330 -10.952 7.412 1.00 85.12 127 LYS A CA 1
ATOM 1008 C C . LYS A 1 127 ? -2.919 -10.157 8.549 1.00 85.12 127 LYS A C 1
ATOM 1010 O O . LYS A 1 127 ? -2.365 -9.124 8.908 1.00 85.12 127 LYS A O 1
ATOM 1015 N N . ARG A 1 128 ? -3.972 -10.713 9.143 1.00 82.56 128 ARG A N 1
ATOM 1016 C CA . ARG A 1 128 ? -4.593 -10.144 10.326 1.00 82.56 128 ARG A CA 1
ATOM 1017 C C . ARG A 1 128 ? -3.664 -10.273 11.536 1.00 82.56 128 ARG A C 1
ATOM 1019 O O . ARG A 1 128 ? -3.379 -11.389 11.974 1.00 82.56 128 ARG A O 1
ATOM 1026 N N . THR A 1 129 ? -3.204 -9.154 12.077 1.00 77.75 129 THR A N 1
ATOM 1027 C CA . THR A 1 129 ? -2.419 -9.066 13.314 1.00 77.75 129 THR A CA 1
ATOM 1028 C C . THR A 1 129 ? -3.298 -8.745 14.522 1.00 77.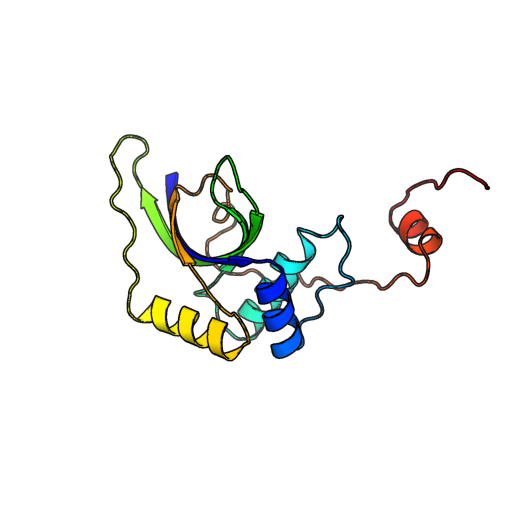75 129 THR A C 1
ATOM 1030 O O . THR A 1 129 ? -2.921 -9.080 15.643 1.00 77.75 129 THR A O 1
ATOM 1033 N N . GLY A 1 130 ? -4.490 -8.171 14.312 1.00 67.44 130 GLY A N 1
ATOM 1034 C CA . GLY A 1 130 ? -5.438 -7.839 15.380 1.00 67.44 130 GLY A CA 1
ATOM 1035 C C . GLY A 1 130 ? -4.994 -6.625 16.191 1.00 67.44 130 GLY A C 1
ATOM 1036 O O . GLY A 1 130 ? -5.190 -6.586 17.411 1.00 67.44 130 GLY A O 1
ATOM 1037 N N . THR A 1 131 ? -4.353 -5.667 15.526 1.00 65.88 131 THR A N 1
ATOM 1038 C CA . THR A 1 131 ? -3.765 -4.497 16.177 1.00 65.88 131 THR A CA 1
ATOM 1039 C C . THR A 1 131 ? -4.873 -3.643 16.780 1.00 65.88 131 THR A C 1
ATOM 1041 O O . THR A 1 131 ? -5.842 -3.293 16.114 1.00 65.88 131 THR A O 1
ATOM 1044 N N . LYS A 1 132 ? -4.739 -3.305 18.064 1.00 61.69 132 LYS A N 1
ATOM 1045 C CA . LYS A 1 132 ? -5.592 -2.319 18.730 1.00 61.69 132 LYS A CA 1
ATOM 1046 C C . LYS A 1 132 ? -4.710 -1.191 19.223 1.00 61.69 132 LYS A C 1
ATOM 1048 O O . LYS A 1 132 ? -3.819 -1.439 20.039 1.00 61.69 132 LYS A O 1
ATOM 1053 N N . PHE A 1 133 ? -4.970 0.027 18.765 1.00 63.59 133 PHE A N 1
ATOM 1054 C CA . PHE A 1 133 ? -4.327 1.197 19.341 1.00 63.59 133 PHE A CA 1
ATOM 1055 C C . PHE A 1 133 ? -4.889 1.423 20.735 1.00 63.59 133 PHE A C 1
ATOM 1057 O O . PHE A 1 133 ? -6.098 1.511 20.946 1.00 63.59 133 PHE A O 1
ATOM 1064 N N . LYS A 1 134 ? -3.995 1.459 21.720 1.00 58.88 134 LYS A N 1
ATOM 1065 C CA . LYS A 1 134 ? -4.324 2.042 23.013 1.00 58.88 134 LYS A CA 1
ATOM 1066 C C . LYS A 1 134 ? -4.054 3.532 22.888 1.00 58.88 134 LYS A C 1
ATOM 1068 O O . LYS A 1 134 ? -2.903 3.918 22.715 1.00 58.88 134 LYS A O 1
ATOM 1073 N N . GLN A 1 135 ? -5.104 4.342 22.967 1.00 54.19 135 GLN A N 1
ATOM 1074 C CA . GLN A 1 135 ? -4.932 5.750 23.297 1.00 54.19 135 GLN A CA 1
ATOM 1075 C C . GLN A 1 135 ? -4.410 5.827 24.730 1.00 54.19 135 GLN A C 1
ATOM 1077 O O . GLN A 1 135 ? -5.014 5.270 25.649 1.00 54.19 135 GLN A O 1
ATOM 1082 N N . TYR A 1 136 ? -3.266 6.476 24.892 1.00 57.62 136 TYR A N 1
ATOM 1083 C CA . TYR A 1 136 ? -2.755 6.888 26.189 1.00 57.62 136 TYR A CA 1
ATOM 1084 C C . TYR A 1 136 ? -3.086 8.369 26.321 1.00 57.62 136 TYR A C 1
ATOM 1086 O O . TYR A 1 136 ? -2.814 9.137 25.402 1.00 57.62 136 TYR A O 1
ATOM 1094 N N . ALA A 1 137 ? -3.727 8.765 27.415 1.00 51.66 137 ALA A N 1
ATOM 1095 C CA . ALA A 1 137 ? -4.187 10.133 27.608 1.00 51.66 137 ALA A CA 1
ATOM 1096 C C . ALA A 1 137 ? -3.023 11.112 27.846 1.00 51.66 137 ALA A C 1
ATOM 1098 O O . ALA A 1 137 ? -3.206 12.318 27.692 1.00 51.66 137 ALA A O 1
ATOM 1099 N N . THR A 1 138 ? -1.837 10.612 28.220 1.00 64.81 138 THR A N 1
ATOM 1100 C CA . THR A 1 138 ? -0.634 11.421 28.472 1.00 64.81 138 THR A CA 1
ATOM 1101 C C . THR A 1 138 ? 0.653 10.718 28.019 1.00 64.81 138 THR A C 1
ATOM 1103 O O . THR A 1 138 ? 0.715 9.488 27.925 1.00 64.81 138 THR A O 1
ATOM 1106 N N . GLU A 1 139 ? 1.722 11.494 27.791 1.00 57.94 139 GLU A N 1
ATOM 1107 C CA . GLU A 1 139 ? 3.074 10.963 27.537 1.00 57.94 139 GLU A CA 1
ATOM 1108 C C . GLU A 1 139 ? 3.582 10.085 28.690 1.00 57.94 139 GLU A C 1
ATOM 1110 O O . GLU A 1 139 ? 4.262 9.087 28.457 1.00 57.94 139 GLU A O 1
ATOM 1115 N N . GLU A 1 140 ? 3.206 10.404 29.932 1.00 67.62 140 GLU A N 1
ATOM 1116 C CA . GLU A 1 140 ? 3.504 9.579 31.106 1.00 67.62 140 GLU A CA 1
ATOM 1117 C C . GLU A 1 140 ? 2.818 8.215 31.049 1.00 67.62 140 GLU A C 1
ATOM 1119 O O . GLU A 1 140 ? 3.437 7.200 31.372 1.00 67.62 140 GLU A O 1
ATOM 1124 N N . GLU A 1 141 ? 1.558 8.154 30.615 1.00 67.06 141 GLU A N 1
ATOM 1125 C CA . GLU A 1 141 ? 0.841 6.890 30.442 1.00 67.06 141 GLU A CA 1
ATOM 1126 C C . GLU A 1 141 ? 1.453 6.040 29.330 1.00 67.06 141 GLU A C 1
ATOM 1128 O O . GLU A 1 141 ? 1.617 4.829 29.509 1.00 67.06 141 GLU A O 1
ATOM 1133 N N . PHE A 1 142 ? 1.850 6.668 28.219 1.00 63.09 142 PHE A N 1
ATOM 1134 C CA . PHE A 1 142 ? 2.572 5.999 27.141 1.00 63.09 142 PHE A CA 1
ATOM 1135 C C . PHE A 1 142 ? 3.922 5.462 27.627 1.00 63.09 142 PHE A C 1
ATOM 1137 O O . PHE A 1 142 ? 4.204 4.271 27.484 1.00 63.09 142 PHE A O 1
ATOM 1144 N N . ALA A 1 143 ? 4.740 6.304 28.263 1.00 64.94 143 ALA A N 1
ATOM 1145 C CA . ALA A 1 143 ? 6.054 5.917 28.763 1.00 64.94 143 ALA A CA 1
ATOM 1146 C C . ALA A 1 143 ? 5.953 4.787 29.795 1.00 64.94 143 ALA A C 1
ATOM 1148 O O . ALA A 1 143 ? 6.665 3.786 29.697 1.00 64.94 143 ALA A O 1
ATOM 1149 N N . LYS A 1 144 ? 4.992 4.879 30.719 1.00 69.25 144 LYS A N 1
ATOM 1150 C CA . LYS A 1 144 ? 4.711 3.836 31.710 1.00 69.25 144 LYS A CA 1
ATOM 1151 C C . LYS A 1 144 ? 4.264 2.526 31.064 1.00 69.25 144 LYS A C 1
ATOM 1153 O O . LYS A 1 144 ? 4.713 1.464 31.490 1.00 69.25 144 LYS A O 1
ATOM 1158 N N . ALA A 1 145 ? 3.410 2.574 30.043 1.00 63.56 145 ALA A N 1
ATOM 1159 C CA . ALA A 1 145 ? 2.967 1.383 29.320 1.00 63.56 145 ALA A CA 1
ATOM 1160 C C . ALA A 1 145 ? 4.089 0.729 28.499 1.00 63.56 145 ALA A C 1
ATOM 1162 O O . ALA A 1 145 ? 4.093 -0.490 28.333 1.00 63.56 145 ALA A O 1
ATOM 1163 N N . MET A 1 146 ? 5.052 1.526 28.032 1.00 63.12 146 MET A N 1
ATOM 1164 C CA . MET A 1 146 ? 6.219 1.074 27.273 1.00 63.12 146 MET A CA 1
ATOM 1165 C C . MET A 1 146 ? 7.420 0.697 28.155 1.00 63.12 146 MET A C 1
ATOM 1167 O O . MET A 1 146 ? 8.445 0.262 27.633 1.00 63.12 146 MET A O 1
ATOM 1171 N N . GLY A 1 147 ? 7.317 0.847 29.481 1.00 65.62 147 GLY A N 1
ATOM 1172 C CA . GLY A 1 147 ? 8.429 0.601 30.405 1.00 65.62 147 GLY A CA 1
ATOM 1173 C C . GLY A 1 147 ? 9.582 1.599 30.255 1.00 65.62 147 GLY A C 1
ATOM 1174 O O . GLY A 1 147 ? 10.710 1.299 30.641 1.00 65.62 147 GLY A O 1
ATOM 1175 N N . LEU A 1 148 ? 9.313 2.772 29.682 1.00 61.66 148 LEU A N 1
ATOM 1176 C CA . LEU A 1 148 ? 10.263 3.867 29.548 1.00 61.66 148 LEU A CA 1
ATOM 1177 C C . LEU A 1 148 ? 10.245 4.690 30.841 1.00 61.66 148 LEU A C 1
ATOM 1179 O O . LEU A 1 148 ? 9.191 5.137 31.293 1.00 61.66 148 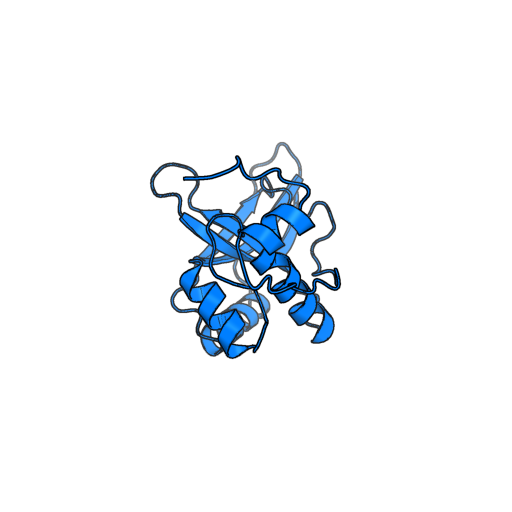LEU A O 1
ATOM 1183 N N . HIS A 1 149 ? 11.412 4.893 31.450 1.00 58.41 149 HIS A N 1
ATOM 1184 C CA . HIS A 1 149 ? 11.557 5.893 32.506 1.00 58.41 149 HIS A CA 1
ATOM 1185 C C . HIS A 1 149 ? 11.636 7.276 31.865 1.00 58.41 149 HIS A C 1
ATOM 1187 O O . HIS A 1 149 ? 12.605 7.583 31.171 1.00 58.41 149 HIS A O 1
ATOM 1193 N N . LEU A 1 150 ? 10.615 8.100 32.104 1.00 56.16 150 LEU A N 1
ATOM 1194 C CA . LEU A 1 150 ? 10.733 9.537 31.898 1.00 56.16 150 LEU A CA 1
ATOM 1195 C C . LEU A 1 150 ? 11.673 10.088 32.980 1.00 56.16 150 LEU A C 1
ATOM 1197 O O . LEU A 1 150 ? 11.545 9.686 34.138 1.00 56.16 150 LEU A O 1
ATOM 1201 N N . PRO A 1 151 ? 12.648 10.941 32.629 1.00 50.59 151 PRO A N 1
ATOM 1202 C CA . PRO A 1 151 ? 13.475 11.603 33.626 1.00 50.59 151 PRO A CA 1
ATOM 1203 C C . PRO A 1 151 ? 12.588 12.494 34.500 1.00 50.59 151 PRO A C 1
ATOM 1205 O O . PRO A 1 151 ? 11.781 13.267 33.986 1.00 50.59 151 PRO A O 1
ATOM 1208 N N . ASP A 1 152 ? 12.735 12.364 35.817 1.00 53.91 152 ASP A N 1
ATOM 1209 C CA . ASP A 1 152 ? 11.974 13.144 36.788 1.00 53.91 152 ASP A CA 1
ATOM 1210 C C . ASP A 1 152 ? 12.206 14.654 36.584 1.00 53.91 152 ASP A C 1
ATOM 1212 O O . ASP A 1 152 ? 13.302 15.151 36.836 1.00 53.91 152 ASP A O 1
ATOM 1216 N N . GLY A 1 153 ? 11.147 15.368 36.186 1.00 50.38 153 GLY A N 1
ATOM 1217 C CA . GLY A 1 153 ? 10.938 16.799 36.436 1.00 50.38 153 GLY A CA 1
ATOM 1218 C C . GLY A 1 153 ? 11.733 17.806 35.589 1.00 50.38 153 GLY A C 1
ATOM 1219 O O . GLY A 1 153 ? 12.952 17.925 35.707 1.00 50.38 153 GLY A O 1
ATOM 1220 N N . LEU A 1 154 ? 10.998 18.636 34.838 1.00 37.19 154 LEU A N 1
ATOM 1221 C CA . LEU A 1 154 ? 11.368 20.024 34.525 1.00 37.19 154 LEU A CA 1
ATOM 1222 C C . LEU A 1 154 ? 10.386 20.970 35.219 1.00 37.19 154 LEU A C 1
ATOM 1224 O O . LEU A 1 154 ? 9.170 20.673 35.176 1.00 37.19 154 LEU A O 1
#

Foldseek 3Di:
DKKFKWKKAAVVLLVLLCVLLVQPLDDPDPVRQPSSQQSVLQSCVVVVVFQWHKDWDFDDPDPPTGITITITRDMDDDDPPDDDDFDDDDPVNVVVVVVSVVSRGDDIDIDIGGVPVCSQVVHRTRDHPPDDDDDDVDPVSVCVVVVHDDPPDD